Protein AF-A0A3R9KVN8-F1 (afdb_monomer_lite)

Foldseek 3Di:
DDPVLVVLLVCLQPPPDLVVSLVSLQVDPDQVSLQVSLVRHDCVVDCSNLVSSCPHPNHDPVSVVSSVVVVVVVVVD

Organism: Streptococcus oralis (NCBI:txid1303)

InterPro domains:
  IPR025369 Domain of unknown function DUF4274 [PF14096] (30-62)

Structure (mmCIF, N/CA/C/O backbone):
data_AF-A0A3R9KVN8-F1
#
_entry.id   AF-A0A3R9KVN8-F1
#
loop_
_atom_site.group_PDB
_atom_site.id
_atom_site.type_symbol
_atom_site.label_atom_id
_atom_site.label_alt_id
_atom_site.label_comp_id
_atom_site.label_asym_id
_atom_site.label_entity_id
_atom_site.label_seq_id
_atom_site.pdbx_PDB_ins_code
_atom_site.Cartn_x
_atom_site.Cartn_y
_atom_site.Cartn_z
_atom_site.occupancy
_atom_site.B_iso_or_equiv
_atom_site.auth_seq_id
_atom_site.auth_comp_id
_atom_site.auth_asym_id
_atom_site.auth_atom_id
_atom_site.pdbx_PDB_model_num
ATOM 1 N N . MET A 1 1 ? -11.286 -11.522 3.392 1.00 78.00 1 MET A N 1
ATOM 2 C CA . MET A 1 1 ? -11.424 -10.055 3.314 1.00 78.00 1 MET A CA 1
ATOM 3 C C . MET A 1 1 ? -12.857 -9.712 2.947 1.00 78.00 1 MET A C 1
ATOM 5 O O . MET A 1 1 ? -13.417 -10.437 2.132 1.00 78.00 1 MET A O 1
ATOM 9 N N . ASP A 1 2 ? -13.467 -8.693 3.554 1.00 90.44 2 ASP A N 1
ATOM 10 C CA . ASP A 1 2 ? -14.818 -8.255 3.174 1.00 90.44 2 ASP A CA 1
ATOM 11 C C . ASP A 1 2 ? -14.801 -7.284 1.976 1.00 90.44 2 ASP A C 1
ATOM 13 O O . ASP A 1 2 ? -13.753 -6.767 1.582 1.00 90.44 2 ASP A O 1
ATOM 17 N N . ALA A 1 3 ? -15.976 -7.051 1.385 1.00 92.25 3 ALA A N 1
ATOM 18 C CA . ALA A 1 3 ? -16.128 -6.214 0.196 1.00 92.25 3 ALA A CA 1
ATOM 19 C C . ALA A 1 3 ? -15.732 -4.744 0.425 1.00 92.25 3 ALA A C 1
ATOM 21 O O . ALA A 1 3 ? -15.263 -4.092 -0.503 1.00 92.25 3 ALA A O 1
ATOM 22 N N . THR A 1 4 ? -15.885 -4.221 1.643 1.00 91.94 4 THR A N 1
ATOM 23 C CA . THR A 1 4 ? -15.514 -2.839 1.981 1.00 91.94 4 THR A CA 1
ATOM 24 C C . THR A 1 4 ? -14.003 -2.670 1.911 1.00 91.94 4 THR A C 1
ATOM 26 O O . THR A 1 4 ? -13.520 -1.751 1.249 1.00 91.94 4 THR A O 1
ATOM 29 N N . LYS A 1 5 ? -13.257 -3.601 2.516 1.00 91.69 5 LYS A N 1
ATOM 30 C CA . LYS A 1 5 ? -11.789 -3.625 2.453 1.00 91.69 5 LYS A CA 1
ATOM 31 C C . LYS A 1 5 ? -11.285 -3.787 1.018 1.00 91.69 5 LYS A C 1
ATOM 33 O O . LYS A 1 5 ? -10.403 -3.049 0.595 1.00 91.69 5 LYS A O 1
ATOM 38 N N . LEU A 1 6 ? -11.887 -4.687 0.235 1.00 92.25 6 LEU A N 1
ATOM 39 C CA . LEU A 1 6 ? -11.531 -4.856 -1.182 1.00 92.25 6 LEU A CA 1
ATOM 40 C C . LEU A 1 6 ? -11.770 -3.581 -2.001 1.00 92.25 6 LEU A C 1
ATOM 42 O O . LEU A 1 6 ? -10.912 -3.194 -2.794 1.00 92.25 6 LEU A O 1
ATOM 46 N N . ASN A 1 7 ? -12.897 -2.900 -1.781 1.00 94.19 7 ASN A N 1
ATOM 47 C CA . ASN A 1 7 ? -13.186 -1.635 -2.451 1.00 94.19 7 ASN A CA 1
ATOM 48 C C . ASN A 1 7 ? -12.159 -0.559 -2.078 1.00 94.19 7 ASN A C 1
ATOM 50 O O . ASN A 1 7 ? -11.668 0.138 -2.965 1.00 94.19 7 ASN A O 1
ATOM 54 N N . GLN A 1 8 ? -11.779 -0.462 -0.801 1.00 94.19 8 GLN A N 1
ATOM 55 C CA . GLN A 1 8 ? -10.741 0.467 -0.353 1.00 94.19 8 GLN A CA 1
ATOM 56 C C . GLN A 1 8 ? -9.392 0.190 -1.028 1.00 94.19 8 GLN A C 1
ATOM 58 O O . GLN A 1 8 ? -8.776 1.119 -1.547 1.00 94.19 8 GLN A O 1
ATOM 63 N N . LEU A 1 9 ? -8.952 -1.070 -1.083 1.00 95.44 9 LEU A N 1
ATOM 64 C CA . LEU A 1 9 ? -7.709 -1.435 -1.770 1.00 95.44 9 LEU A CA 1
ATOM 65 C C . LEU A 1 9 ? -7.760 -1.100 -3.263 1.00 95.44 9 LEU A C 1
ATOM 67 O O . LEU A 1 9 ? -6.821 -0.509 -3.790 1.00 95.44 9 LEU A O 1
ATOM 71 N N . SER A 1 10 ? -8.871 -1.421 -3.933 1.00 95.31 10 SER A N 1
ATOM 72 C CA . SER A 1 10 ? -9.048 -1.101 -5.354 1.00 95.31 10 SER A CA 1
ATOM 73 C C . SER A 1 10 ? -8.969 0.404 -5.613 1.00 95.31 10 SER A C 1
ATOM 75 O O . SER A 1 10 ? -8.335 0.834 -6.572 1.00 95.31 10 SER A O 1
ATOM 77 N N . TYR A 1 11 ? -9.542 1.212 -4.720 1.00 95.81 11 TYR A N 1
ATOM 78 C CA . TYR A 1 11 ? -9.502 2.662 -4.833 1.00 95.81 11 TYR A CA 1
ATOM 79 C C . TYR A 1 11 ? -8.075 3.204 -4.710 1.00 95.81 11 TYR A C 1
ATOM 81 O O . TYR A 1 11 ? -7.697 4.094 -5.461 1.00 95.81 11 TYR A O 1
ATOM 89 N N . ILE A 1 12 ? -7.264 2.643 -3.807 1.00 95.81 12 ILE A N 1
ATOM 90 C CA . ILE A 1 12 ? -5.852 3.023 -3.658 1.00 95.81 12 ILE A CA 1
ATOM 91 C C . ILE A 1 12 ? -5.051 2.640 -4.910 1.00 95.81 12 ILE A C 1
ATOM 93 O O . ILE A 1 12 ? -4.291 3.465 -5.411 1.00 95.81 12 ILE A O 1
ATOM 97 N N . LEU A 1 13 ? -5.236 1.421 -5.430 1.00 95.19 13 LEU A N 1
ATOM 98 C CA . LEU A 1 13 ? -4.493 0.905 -6.589 1.00 95.19 13 LEU A CA 1
ATOM 99 C C . LEU A 1 13 ? -4.765 1.683 -7.882 1.00 95.19 13 LEU A C 1
ATOM 101 O O . LEU A 1 13 ? -3.861 1.846 -8.697 1.00 95.19 13 LEU A O 1
ATOM 105 N N . TYR A 1 14 ? -5.996 2.162 -8.060 1.00 94.81 14 TYR A N 1
ATOM 106 C CA . TYR A 1 14 ? -6.425 2.883 -9.261 1.00 94.81 14 TYR A CA 1
ATOM 107 C C . TYR A 1 14 ? -6.615 4.386 -9.032 1.00 94.81 14 TYR A C 1
ATOM 109 O O . TYR A 1 14 ? -7.204 5.062 -9.875 1.00 94.81 14 TYR A O 1
ATOM 117 N N . SER A 1 15 ? -6.145 4.924 -7.903 1.00 93.19 15 SER A N 1
ATOM 118 C CA . SER A 1 15 ? -6.212 6.362 -7.654 1.00 93.19 15 SER A CA 1
ATOM 119 C C . SER A 1 15 ? -5.353 7.111 -8.672 1.00 93.19 15 SER A C 1
ATOM 121 O O . SER A 1 15 ? -4.183 6.793 -8.872 1.00 93.19 15 SER A O 1
ATOM 123 N N . GLU A 1 16 ? -5.917 8.157 -9.276 1.00 90.88 16 GLU A N 1
ATOM 124 C CA . GLU A 1 16 ? -5.167 9.079 -10.138 1.00 90.88 16 GLU A CA 1
ATOM 125 C C . GLU A 1 16 ? -4.230 9.999 -9.331 1.00 90.88 16 GLU A C 1
ATOM 127 O O . GLU A 1 16 ? -3.385 10.687 -9.903 1.00 90.88 16 GLU A O 1
ATOM 132 N N . SER A 1 17 ? -4.370 10.035 -7.998 1.00 94.62 17 SER A N 1
ATOM 133 C CA . SER A 1 17 ? -3.585 10.890 -7.112 1.00 94.62 17 SER A CA 1
ATOM 134 C C . SER A 1 17 ? -2.765 10.075 -6.117 1.00 94.62 17 SER A C 1
ATOM 136 O O . SER A 1 17 ? -3.274 9.590 -5.105 1.00 94.62 17 SER A O 1
ATOM 138 N N . ASN A 1 18 ? -1.448 10.039 -6.325 1.00 93.56 18 ASN A N 1
ATOM 139 C CA . ASN A 1 18 ? -0.520 9.440 -5.364 1.00 93.56 18 ASN A CA 1
ATOM 140 C C . ASN A 1 18 ? -0.646 10.059 -3.964 1.00 93.56 18 ASN A C 1
ATOM 142 O O . ASN A 1 18 ? -0.563 9.350 -2.966 1.00 93.56 18 ASN A O 1
ATOM 146 N N . ALA A 1 19 ? -0.890 11.369 -3.863 1.00 95.38 19 ALA A N 1
ATOM 147 C CA . ALA A 1 19 ? -1.053 12.043 -2.575 1.00 95.38 19 ALA A CA 1
ATOM 148 C C . ALA A 1 19 ? -2.276 11.523 -1.798 1.00 95.38 19 ALA A C 1
ATOM 150 O O . ALA A 1 19 ? -2.217 11.350 -0.575 1.00 95.38 19 ALA A O 1
ATOM 151 N N . GLU A 1 20 ? -3.378 11.252 -2.500 1.00 95.38 20 GLU A N 1
ATOM 152 C CA . GLU A 1 20 ? -4.569 10.640 -1.915 1.00 95.38 20 GLU A CA 1
ATOM 153 C C . GLU A 1 20 ? -4.317 9.178 -1.536 1.00 95.38 20 GLU A C 1
ATOM 155 O O . GLU A 1 20 ? -4.600 8.786 -0.400 1.00 95.38 20 GLU A O 1
ATOM 160 N N . ALA A 1 21 ? -3.701 8.403 -2.430 1.00 95.69 21 ALA A N 1
ATOM 161 C CA . ALA A 1 21 ? -3.314 7.022 -2.163 1.00 95.69 21 ALA A CA 1
ATOM 162 C C . ALA A 1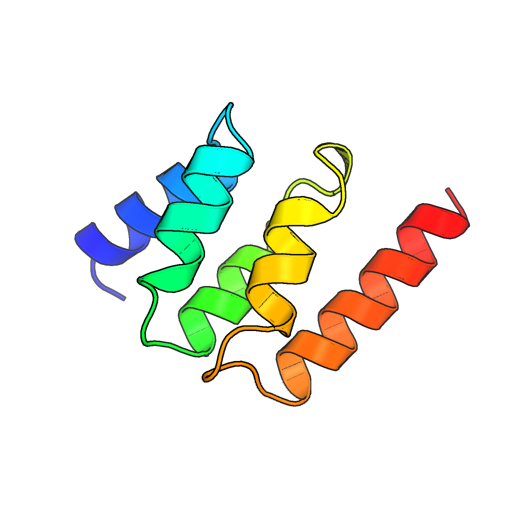 21 ? -2.412 6.914 -0.919 1.00 95.69 21 ALA A C 1
ATOM 164 O O . ALA A 1 21 ? -2.704 6.136 -0.012 1.00 95.69 21 ALA A O 1
ATOM 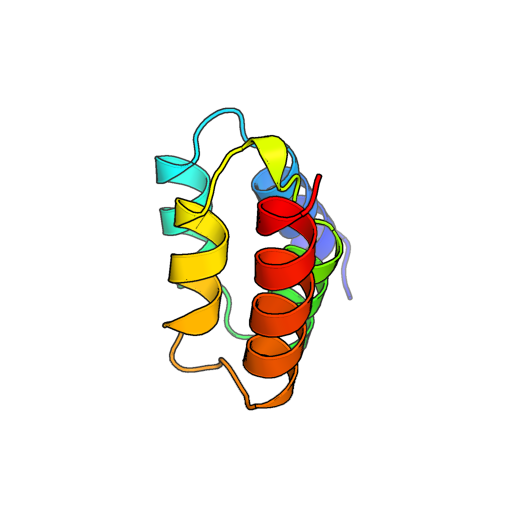165 N N . VAL A 1 22 ? -1.385 7.763 -0.793 1.00 96.12 22 VAL A N 1
ATOM 166 C CA . VAL A 1 22 ? -0.501 7.830 0.387 1.00 96.12 22 VAL A CA 1
ATOM 167 C C . VAL A 1 22 ? -1.287 8.133 1.664 1.00 96.12 22 VAL A C 1
ATOM 169 O O . VAL A 1 22 ? -1.018 7.550 2.718 1.00 96.12 22 VAL A O 1
ATOM 172 N N . LYS A 1 23 ? -2.261 9.048 1.607 1.00 96.06 23 LYS A N 1
ATOM 173 C CA . LYS A 1 23 ? -3.102 9.368 2.768 1.00 96.06 23 LYS A CA 1
ATOM 174 C C . LYS A 1 23 ? -3.925 8.157 3.209 1.00 96.06 23 LYS A C 1
ATOM 176 O O . LYS A 1 23 ? -4.051 7.928 4.410 1.00 96.06 23 LYS A O 1
ATOM 181 N N . LEU A 1 24 ? -4.458 7.393 2.260 1.00 95.50 24 LEU A N 1
ATOM 182 C CA . LEU A 1 24 ? -5.259 6.202 2.532 1.00 95.50 24 LEU A CA 1
ATOM 183 C C . LEU A 1 24 ? -4.416 5.028 3.031 1.00 95.50 24 LEU A C 1
ATOM 185 O O . LEU A 1 24 ? -4.843 4.343 3.959 1.00 95.50 24 LEU A O 1
ATOM 189 N N . VAL A 1 25 ? -3.200 4.846 2.511 1.00 94.94 25 VAL A N 1
ATOM 190 C CA . VAL A 1 25 ? -2.251 3.830 3.000 1.00 94.94 25 VAL A CA 1
ATOM 191 C C . VAL A 1 25 ? -1.998 3.985 4.499 1.00 94.94 25 VAL A C 1
ATOM 193 O O . VAL A 1 25 ? -1.982 2.998 5.221 1.00 94.94 25 VAL A O 1
ATOM 196 N N . LYS A 1 26 ? -1.886 5.220 5.003 1.00 92.88 26 LYS A N 1
ATOM 197 C CA . LYS A 1 26 ? -1.685 5.493 6.441 1.00 92.88 26 LYS A CA 1
ATOM 198 C C . LYS A 1 26 ? -2.856 5.079 7.338 1.00 92.88 26 LYS A C 1
ATOM 200 O O . LYS A 1 26 ? -2.707 5.089 8.555 1.00 92.88 26 LYS A O 1
ATOM 205 N N . SER A 1 27 ? -4.026 4.803 6.761 1.00 92.81 27 SER A N 1
ATOM 206 C CA . SER A 1 27 ? -5.207 4.342 7.502 1.00 92.81 27 SER A CA 1
ATOM 207 C C . SER A 1 27 ? -5.347 2.820 7.540 1.00 92.81 27 SER A C 1
ATOM 209 O O . SER A 1 27 ? -6.254 2.324 8.202 1.00 92.81 27 SER A O 1
ATOM 211 N N . ILE A 1 28 ? -4.470 2.088 6.846 1.00 93.19 28 ILE A N 1
ATOM 212 C CA . ILE A 1 28 ? -4.489 0.626 6.805 1.00 93.19 28 ILE A CA 1
ATOM 213 C C . ILE A 1 28 ? -3.925 0.070 8.108 1.00 93.19 28 ILE A C 1
ATOM 215 O O . ILE A 1 28 ? -2.848 0.450 8.558 1.00 93.19 28 ILE A O 1
ATOM 219 N N . ASP A 1 29 ? -4.642 -0.867 8.713 1.00 90.56 29 ASP A N 1
ATOM 220 C CA . ASP A 1 29 ? -4.262 -1.487 9.980 1.00 90.56 29 ASP A CA 1
ATOM 221 C C . ASP A 1 29 ? -3.704 -2.909 9.818 1.00 90.56 29 ASP A C 1
ATOM 223 O O . ASP A 1 29 ? -3.141 -3.456 10.765 1.00 90.56 29 ASP A O 1
ATOM 227 N N . SER A 1 30 ? -3.779 -3.484 8.617 1.00 91.00 30 SER A N 1
ATOM 228 C CA . SER A 1 30 ? -3.369 -4.858 8.329 1.00 91.00 30 SER A CA 1
ATOM 229 C C . SER A 1 30 ? -2.119 -4.928 7.450 1.00 91.00 30 SER A C 1
ATOM 231 O O . SER A 1 30 ? -2.018 -4.262 6.423 1.00 91.00 30 SER A O 1
ATOM 233 N N . GLU A 1 31 ? -1.170 -5.785 7.825 1.00 89.56 31 GLU A N 1
ATOM 234 C CA . GLU A 1 31 ? -0.004 -6.105 6.995 1.00 89.56 31 GLU A CA 1
ATOM 235 C C . GLU A 1 31 ? -0.405 -6.753 5.661 1.00 89.56 31 GLU A C 1
ATOM 237 O O . GLU A 1 31 ? 0.122 -6.372 4.618 1.00 89.56 31 GLU A O 1
ATOM 242 N N . ASP A 1 32 ? -1.365 -7.682 5.677 1.00 90.62 32 ASP A N 1
ATOM 243 C CA . ASP A 1 32 ? -1.837 -8.373 4.470 1.00 90.62 32 ASP A CA 1
ATOM 244 C C . ASP A 1 32 ? -2.374 -7.373 3.433 1.00 90.62 32 ASP A C 1
ATOM 246 O O . ASP A 1 32 ? -2.136 -7.511 2.234 1.00 90.62 32 ASP A O 1
ATOM 250 N N . GLU A 1 33 ? -3.056 -6.322 3.897 1.00 92.94 33 GLU A N 1
ATOM 251 C CA . GLU A 1 33 ? -3.529 -5.213 3.061 1.00 92.94 33 GLU A CA 1
ATOM 252 C C . GLU A 1 33 ? -2.374 -4.446 2.417 1.00 92.94 33 GLU A C 1
ATOM 254 O O . GLU A 1 33 ? -2.390 -4.200 1.210 1.00 92.94 33 GLU A O 1
ATOM 259 N N . LEU A 1 34 ? -1.352 -4.105 3.204 1.00 93.31 34 LEU A N 1
ATOM 260 C CA . LEU A 1 34 ? -0.153 -3.425 2.712 1.00 93.31 34 LEU A CA 1
ATOM 261 C C . LEU A 1 34 ? 0.597 -4.273 1.681 1.00 93.31 34 LEU A C 1
ATOM 263 O O . LEU A 1 34 ? 1.080 -3.738 0.683 1.00 93.31 34 LEU A O 1
ATOM 267 N N . PHE A 1 35 ? 0.676 -5.586 1.903 1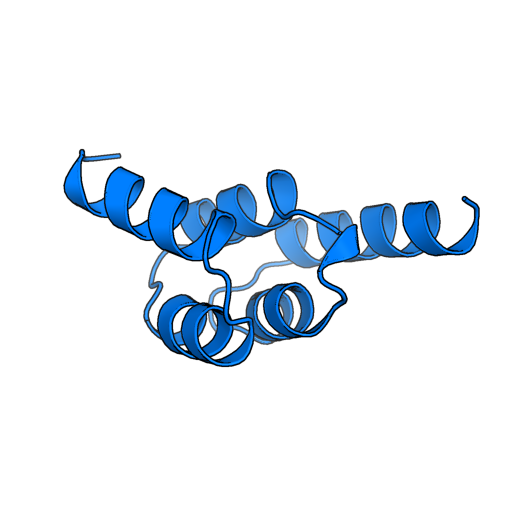.00 90.38 35 PHE A N 1
ATOM 268 C CA . PHE A 1 35 ? 1.313 -6.510 0.973 1.00 90.38 35 PHE A CA 1
ATOM 269 C C . PHE A 1 35 ? 0.544 -6.595 -0.350 1.00 90.38 35 PHE A C 1
ATOM 271 O O . PHE A 1 35 ? 1.152 -6.454 -1.408 1.00 90.38 35 PHE A O 1
ATOM 278 N N . VAL A 1 36 ? -0.787 -6.739 -0.308 1.00 91.50 36 VAL A N 1
ATOM 279 C CA . VAL A 1 36 ? -1.632 -6.752 -1.517 1.00 91.50 36 VAL A CA 1
ATOM 280 C C . VAL A 1 36 ? -1.483 -5.458 -2.315 1.00 91.50 36 VAL A C 1
ATOM 282 O O . VAL A 1 36 ? -1.383 -5.518 -3.542 1.00 91.50 36 VAL A O 1
ATOM 285 N N . LEU A 1 37 ? -1.437 -4.303 -1.641 1.00 93.56 37 LEU A N 1
ATOM 286 C CA . LEU A 1 37 ? -1.192 -3.030 -2.317 1.00 93.56 37 LEU A CA 1
ATOM 287 C C . LEU A 1 37 ? 0.152 -3.025 -3.030 1.00 93.56 37 LEU A C 1
ATOM 289 O O . LEU A 1 37 ? 0.205 -2.670 -4.199 1.00 93.56 37 LEU A O 1
ATOM 293 N N . LEU A 1 38 ? 1.222 -3.418 -2.342 1.00 91.88 38 LEU A N 1
ATOM 294 C CA . LEU A 1 38 ? 2.569 -3.384 -2.900 1.00 91.88 38 LEU A CA 1
ATOM 295 C C . LEU A 1 38 ? 2.741 -4.358 -4.077 1.00 91.88 38 LEU A C 1
ATOM 297 O O . LEU A 1 38 ? 3.395 -4.014 -5.057 1.00 91.88 38 LEU A O 1
ATOM 301 N N . ASP A 1 39 ? 2.135 -5.542 -3.990 1.00 90.00 39 ASP A N 1
ATOM 302 C CA . ASP A 1 39 ? 2.202 -6.595 -5.012 1.00 90.00 39 ASP A CA 1
ATOM 303 C C . ASP A 1 39 ? 1.437 -6.228 -6.297 1.00 90.00 39 ASP A C 1
ATOM 305 O O . ASP A 1 39 ? 1.825 -6.624 -7.392 1.00 90.00 39 ASP A O 1
ATOM 309 N N . ASN A 1 40 ? 0.373 -5.425 -6.179 1.00 91.94 40 ASN A N 1
ATOM 310 C CA . ASN A 1 40 ? -0.491 -5.042 -7.305 1.00 91.94 40 ASN A CA 1
ATOM 311 C C . ASN A 1 40 ? -0.304 -3.587 -7.757 1.00 91.94 40 ASN A C 1
ATOM 313 O O . ASN A 1 40 ? -1.003 -3.128 -8.662 1.00 91.94 40 ASN A O 1
ATOM 317 N N . TYR A 1 41 ? 0.597 -2.839 -7.119 1.00 92.50 41 TYR A N 1
ATOM 318 C CA . TYR A 1 41 ? 0.811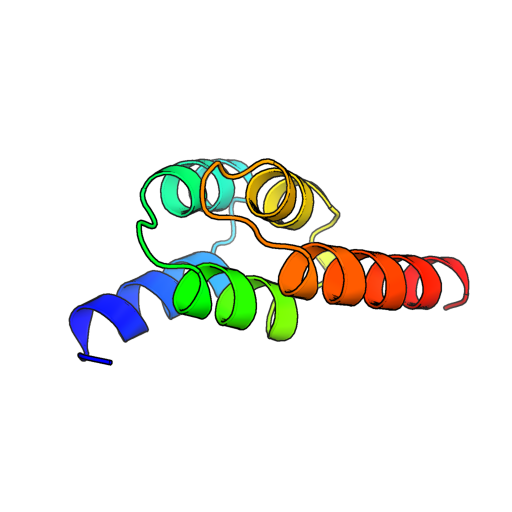 -1.430 -7.418 1.00 92.50 41 TYR A CA 1
ATOM 319 C C . TYR A 1 41 ? 1.345 -1.230 -8.842 1.00 92.50 41 TYR A C 1
ATOM 321 O O . TYR A 1 41 ? 2.242 -1.943 -9.294 1.00 92.50 41 TYR A O 1
ATOM 329 N N . ASN A 1 42 ? 0.830 -0.213 -9.540 1.00 91.38 42 ASN A N 1
ATOM 330 C CA . ASN A 1 42 ? 1.380 0.200 -10.824 1.00 91.38 42 ASN A CA 1
ATOM 331 C C . ASN A 1 42 ? 2.697 0.963 -10.621 1.00 91.38 42 ASN A C 1
ATOM 333 O O . ASN A 1 42 ? 2.688 2.157 -10.325 1.00 91.38 42 ASN A O 1
ATOM 337 N N . TRP A 1 43 ? 3.828 0.287 -10.810 1.00 88.69 43 TRP A N 1
ATOM 338 C CA . TRP A 1 43 ? 5.163 0.859 -10.600 1.00 88.69 43 TRP A CA 1
ATOM 339 C C . TRP A 1 43 ? 5.493 2.043 -11.524 1.00 88.69 43 TRP A C 1
ATOM 341 O O . TRP A 1 43 ? 6.340 2.863 -11.163 1.00 88.69 43 TRP A O 1
ATOM 351 N N . ASP A 1 44 ? 4.770 2.210 -12.637 1.00 89.31 44 ASP A N 1
ATOM 352 C CA . ASP A 1 44 ? 4.880 3.390 -13.507 1.00 89.31 44 ASP A CA 1
ATOM 353 C C . ASP A 1 44 ? 4.392 4.681 -12.822 1.00 89.31 44 ASP A C 1
ATOM 355 O O . ASP A 1 44 ? 4.791 5.781 -13.207 1.00 89.31 44 ASP A O 1
ATOM 359 N N . ASN A 1 45 ? 3.583 4.572 -11.758 1.00 89.38 45 ASN A N 1
ATOM 360 C CA . ASN A 1 45 ? 3.109 5.717 -10.972 1.00 89.38 45 ASN A CA 1
ATOM 361 C C . ASN A 1 45 ? 4.184 6.268 -10.008 1.00 89.38 45 ASN A C 1
ATOM 363 O O . ASN A 1 45 ? 3.916 7.184 -9.228 1.00 89.38 45 ASN A O 1
ATOM 367 N N . GLY A 1 46 ? 5.409 5.733 -10.040 1.00 90.56 46 GLY A N 1
ATOM 368 C CA . GLY A 1 46 ? 6.522 6.168 -9.197 1.00 90.56 46 GLY A CA 1
ATOM 369 C C . GLY A 1 46 ? 6.472 5.602 -7.774 1.00 90.56 46 GLY A C 1
ATOM 370 O O . GLY A 1 46 ? 5.656 4.747 -7.447 1.00 90.56 46 GLY A O 1
ATOM 371 N N . PHE A 1 47 ? 7.375 6.066 -6.906 1.00 91.56 47 PHE A N 1
ATOM 372 C CA . PHE A 1 47 ? 7.677 5.384 -5.637 1.00 91.56 47 PHE A CA 1
ATOM 373 C C . PHE A 1 47 ? 6.976 5.950 -4.396 1.00 91.56 47 PHE A C 1
ATOM 375 O O . PHE A 1 47 ? 7.114 5.369 -3.328 1.00 91.56 47 PHE A O 1
ATOM 382 N N . GLU A 1 48 ? 6.204 7.033 -4.502 1.00 93.94 48 GLU A N 1
ATOM 383 C CA . GLU A 1 48 ? 5.621 7.720 -3.334 1.00 93.94 48 GLU A CA 1
ATOM 384 C C . GLU A 1 48 ? 4.702 6.814 -2.497 1.00 93.94 48 GLU A C 1
ATOM 386 O O . GLU A 1 48 ? 4.792 6.784 -1.268 1.00 93.94 48 GLU A O 1
ATOM 391 N N . VAL A 1 49 ? 3.832 6.045 -3.159 1.00 93.62 49 VAL A N 1
ATOM 392 C CA . VAL A 1 49 ? 2.908 5.111 -2.498 1.00 93.62 49 VAL A CA 1
ATOM 393 C C . VAL A 1 49 ? 3.661 3.897 -1.926 1.00 93.62 49 VAL A C 1
ATOM 395 O O . VAL A 1 49 ? 3.502 3.634 -0.731 1.00 93.62 49 VAL A O 1
ATOM 398 N N . PRO A 1 50 ? 4.536 3.198 -2.682 1.00 92.62 50 PRO A N 1
ATOM 399 C CA . PRO A 1 50 ? 5.405 2.160 -2.125 1.00 92.62 50 PRO A CA 1
ATOM 400 C C . PRO A 1 50 ? 6.255 2.627 -0.937 1.00 92.62 50 PRO A C 1
ATOM 402 O O . PRO A 1 50 ? 6.390 1.901 0.048 1.00 92.62 50 PRO A O 1
ATOM 405 N N . GLU A 1 51 ? 6.789 3.850 -0.981 1.00 93.19 51 GLU A N 1
ATOM 406 C CA . GLU A 1 51 ? 7.559 4.428 0.122 1.00 93.19 51 GLU A CA 1
ATOM 407 C C . GLU A 1 51 ? 6.692 4.671 1.364 1.00 93.19 51 GLU A C 1
ATOM 409 O O . GLU A 1 51 ? 7.145 4.455 2.490 1.00 93.19 51 GLU A O 1
ATOM 414 N N . ALA A 1 52 ? 5.428 5.061 1.196 1.00 94.38 52 ALA A N 1
ATOM 415 C CA . ALA A 1 52 ? 4.488 5.153 2.312 1.00 94.38 52 ALA A CA 1
ATOM 416 C C . ALA A 1 52 ? 4.167 3.777 2.920 1.00 94.38 52 ALA A C 1
ATOM 418 O O . ALA A 1 52 ? 4.035 3.676 4.140 1.00 94.38 52 ALA A O 1
ATOM 419 N N . ILE A 1 53 ? 4.087 2.728 2.093 1.00 93.00 53 ILE A N 1
ATOM 420 C CA . ILE A 1 53 ? 3.849 1.348 2.541 1.00 93.00 53 ILE A CA 1
ATOM 421 C C . ILE A 1 53 ? 5.035 0.830 3.366 1.00 93.00 53 ILE A C 1
ATOM 423 O O . ILE A 1 53 ? 4.834 0.331 4.472 1.00 93.00 53 ILE A O 1
ATOM 427 N N . ILE A 1 54 ? 6.276 0.980 2.886 1.00 91.44 54 ILE A N 1
ATOM 428 C CA . ILE A 1 54 ? 7.456 0.456 3.604 1.00 91.44 54 ILE A CA 1
ATOM 429 C C . ILE A 1 54 ? 7.748 1.195 4.914 1.00 91.44 54 ILE A C 1
ATOM 431 O O . ILE A 1 54 ? 8.320 0.604 5.827 1.00 91.44 54 ILE A O 1
ATOM 435 N N . ASN A 1 55 ? 7.350 2.466 5.012 1.00 91.00 55 ASN A N 1
ATOM 436 C CA . ASN A 1 55 ? 7.486 3.279 6.222 1.00 91.00 55 ASN A CA 1
ATOM 437 C C . ASN A 1 55 ? 6.282 3.142 7.174 1.00 91.00 55 ASN A C 1
ATOM 439 O O . ASN A 1 55 ? 6.227 3.821 8.201 1.00 91.00 55 ASN A O 1
ATOM 443 N N . HIS A 1 56 ? 5.301 2.298 6.841 1.00 93.44 56 HIS A N 1
ATOM 444 C CA . HIS A 1 56 ? 4.124 2.081 7.671 1.00 93.44 56 HIS A CA 1
ATOM 445 C C . HIS A 1 56 ? 4.494 1.325 8.965 1.00 93.44 56 HIS A C 1
ATOM 447 O O . HIS A 1 56 ? 5.266 0.369 8.902 1.00 93.44 56 HIS A O 1
ATOM 453 N N . PRO A 1 57 ? 3.937 1.672 10.145 1.00 90.00 57 PRO A N 1
ATOM 454 C CA . PRO A 1 57 ? 4.259 0.990 11.407 1.00 90.00 57 PRO A CA 1
ATOM 455 C C . PRO A 1 57 ? 3.931 -0.511 11.409 1.00 90.00 57 PRO A C 1
ATOM 457 O O . PRO A 1 57 ? 4.565 -1.272 12.132 1.00 90.00 57 PRO A O 1
ATOM 460 N N . ASN A 1 58 ? 2.969 -0.931 10.583 1.00 88.94 58 ASN A N 1
ATOM 461 C CA . ASN A 1 58 ? 2.584 -2.338 10.406 1.00 88.94 58 ASN A CA 1
ATOM 462 C C . ASN A 1 58 ? 3.326 -3.028 9.245 1.00 88.94 58 ASN A C 1
ATOM 464 O O . ASN A 1 58 ? 2.933 -4.110 8.821 1.00 88.94 58 ASN A O 1
ATOM 468 N N . C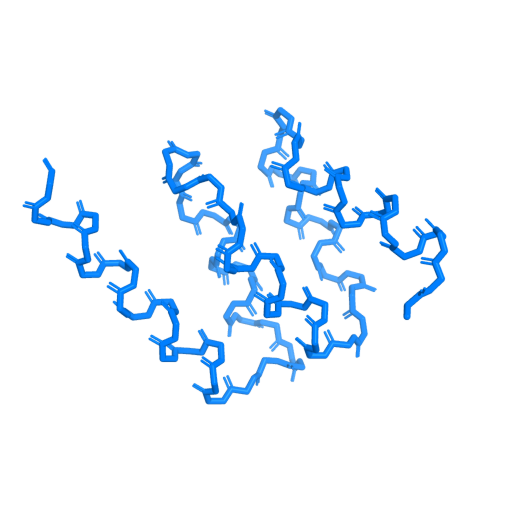YS A 1 59 ? 4.362 -2.396 8.688 1.00 84.75 59 CYS A N 1
ATOM 469 C CA . CYS A 1 59 ? 5.211 -2.998 7.668 1.00 84.75 59 CYS A CA 1
ATOM 470 C C . CYS A 1 59 ? 6.139 -4.044 8.300 1.00 84.75 59 CYS A C 1
ATOM 472 O O . CYS A 1 59 ? 6.790 -3.783 9.314 1.00 84.75 59 CYS A O 1
ATOM 474 N N . THR A 1 60 ? 6.242 -5.218 7.679 1.00 82.56 60 THR A N 1
ATOM 475 C CA . THR A 1 60 ? 7.167 -6.276 8.096 1.00 82.56 60 THR A CA 1
ATOM 476 C C . THR A 1 60 ? 8.271 -6.499 7.068 1.00 82.56 60 THR A C 1
ATOM 478 O O . THR A 1 60 ? 8.285 -5.931 5.973 1.00 82.56 60 THR A O 1
ATOM 481 N N . LEU A 1 61 ? 9.206 -7.388 7.414 1.00 74.94 61 LEU A N 1
ATOM 482 C CA . LEU A 1 61 ? 10.302 -7.797 6.541 1.00 74.94 61 LEU A CA 1
ATOM 483 C C . LEU A 1 61 ? 9.821 -8.284 5.160 1.00 74.94 61 LEU A C 1
ATOM 485 O O . LEU A 1 61 ? 10.507 -8.050 4.167 1.00 74.94 61 LEU A O 1
ATOM 489 N N . SER A 1 62 ? 8.646 -8.914 5.080 1.00 71.38 62 SER A N 1
ATOM 490 C CA . SER A 1 62 ? 8.081 -9.434 3.829 1.00 71.38 62 SER A CA 1
ATOM 491 C C . SER A 1 62 ? 7.801 -8.316 2.819 1.00 71.38 62 SER A C 1
ATOM 493 O O . SER A 1 62 ? 8.214 -8.404 1.659 1.00 71.38 62 SER A O 1
ATOM 495 N N . SER A 1 63 ? 7.186 -7.220 3.266 1.00 69.94 63 SER A N 1
ATOM 496 C CA . SER A 1 63 ? 6.899 -6.046 2.434 1.00 69.94 63 SER A CA 1
ATOM 497 C C . SER A 1 63 ? 8.184 -5.335 1.988 1.00 69.94 63 SER A C 1
ATOM 499 O O . SER A 1 63 ? 8.292 -4.894 0.844 1.00 69.94 63 SER A O 1
ATOM 501 N N . LEU A 1 64 ? 9.209 -5.295 2.846 1.00 75.44 64 LEU A N 1
ATOM 502 C CA . LEU A 1 64 ? 10.520 -4.721 2.511 1.00 75.44 64 LEU A CA 1
ATOM 503 C C . LEU A 1 64 ? 11.262 -5.514 1.423 1.00 75.44 64 LEU A C 1
ATOM 505 O O . LEU A 1 64 ? 11.906 -4.922 0.549 1.00 75.44 64 LEU A O 1
ATOM 509 N N . ILE A 1 65 ? 11.173 -6.847 1.460 1.00 76.44 65 ILE A N 1
ATOM 510 C CA . ILE A 1 65 ? 11.775 -7.721 0.443 1.00 76.44 65 ILE A CA 1
ATOM 511 C C . ILE A 1 65 ? 11.069 -7.528 -0.903 1.00 76.44 65 ILE A C 1
ATOM 513 O O . ILE A 1 65 ? 11.745 -7.362 -1.918 1.00 76.44 65 ILE A O 1
ATOM 517 N N . SER A 1 66 ? 9.733 -7.485 -0.913 1.00 73.12 66 SER A N 1
ATOM 518 C CA . SER A 1 66 ? 8.955 -7.255 -2.140 1.00 73.12 66 SER A CA 1
ATOM 519 C C . SER A 1 66 ? 9.268 -5.892 -2.776 1.00 73.12 66 SER A C 1
ATOM 521 O O . SER A 1 66 ? 9.539 -5.809 -3.978 1.00 73.12 66 SER A O 1
ATOM 523 N N . PHE A 1 67 ? 9.363 -4.832 -1.963 1.00 77.19 67 PHE A N 1
ATOM 524 C CA . PHE A 1 67 ? 9.771 -3.505 -2.433 1.00 77.19 67 PHE A CA 1
ATOM 525 C C . PHE A 1 67 ? 11.177 -3.516 -3.039 1.00 77.19 67 PHE A C 1
ATOM 527 O O . PHE A 1 67 ? 11.391 -2.963 -4.116 1.00 77.19 67 PHE A O 1
ATOM 534 N N . SER A 1 68 ? 12.135 -4.160 -2.366 1.00 75.06 68 SER A N 1
ATOM 535 C CA . SER A 1 68 ? 13.519 -4.227 -2.841 1.00 75.06 68 SER A CA 1
ATOM 536 C C . SER A 1 68 ? 13.594 -4.914 -4.204 1.00 75.06 68 SER A C 1
ATOM 538 O O . SER A 1 68 ? 14.161 -4.347 -5.133 1.00 75.06 68 SER A O 1
ATOM 540 N N . SER A 1 69 ? 12.974 -6.087 -4.353 1.00 75.94 69 SER A N 1
ATOM 541 C CA . SER A 1 69 ? 12.921 -6.830 -5.620 1.00 75.94 69 SER A CA 1
ATOM 542 C C . SER A 1 69 ? 12.305 -6.015 -6.757 1.00 75.94 69 SER A C 1
ATOM 544 O O . SER A 1 69 ? 12.869 -5.953 -7.849 1.00 75.94 69 SER A O 1
ATOM 546 N N . SER A 1 70 ? 11.183 -5.348 -6.491 1.00 75.62 70 SER A N 1
ATOM 547 C CA . SER A 1 70 ? 10.467 -4.561 -7.499 1.00 75.62 70 SER A CA 1
ATOM 548 C C . SER A 1 70 ? 11.244 -3.308 -7.904 1.00 75.62 70 SER A C 1
ATOM 550 O O . SER A 1 70 ? 11.376 -3.010 -9.088 1.00 75.62 70 SER A O 1
ATOM 552 N N . ARG A 1 71 ? 11.874 -2.626 -6.940 1.00 74.06 71 ARG A N 1
ATOM 553 C CA . ARG A 1 71 ? 12.760 -1.485 -7.201 1.00 74.06 71 ARG A CA 1
ATOM 554 C C . ARG A 1 71 ? 13.978 -1.881 -8.035 1.00 74.06 71 ARG A C 1
ATOM 556 O O . ARG A 1 71 ? 14.388 -1.111 -8.898 1.00 74.06 71 ARG A O 1
ATOM 563 N N . TRP A 1 72 ? 14.555 -3.061 -7.798 1.00 70.88 72 TRP A N 1
ATOM 564 C CA . TRP A 1 72 ? 15.622 -3.589 -8.651 1.00 70.88 72 TRP A CA 1
ATOM 565 C C . TRP A 1 72 ? 15.131 -3.825 -10.081 1.00 70.88 72 TRP A C 1
ATOM 567 O O . TRP A 1 72 ? 15.833 -3.444 -11.012 1.00 70.88 72 TRP A O 1
ATOM 577 N N . TYR A 1 73 ? 13.935 -4.391 -10.265 1.00 66.56 73 TYR A N 1
ATOM 578 C CA . TYR A 1 73 ? 1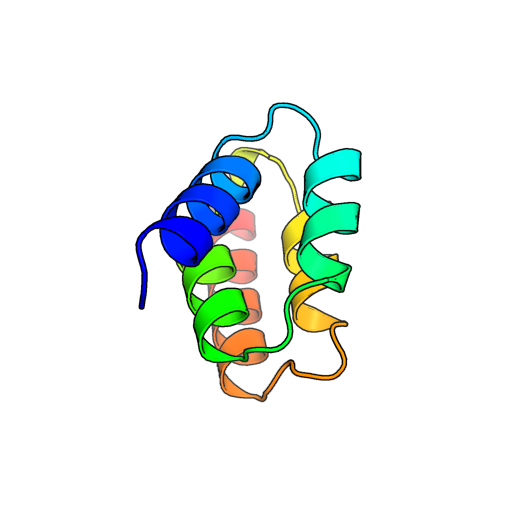3.356 -4.608 -11.594 1.00 66.56 73 TYR A CA 1
ATOM 579 C C . TYR A 1 73 ? 13.191 -3.293 -12.371 1.00 66.56 73 TYR A C 1
ATOM 581 O O . TYR A 1 73 ? 13.710 -3.187 -13.478 1.00 66.56 73 TYR A O 1
ATOM 589 N N . THR A 1 74 ? 12.601 -2.259 -11.759 1.00 63.41 74 THR A N 1
ATOM 590 C CA . THR A 1 74 ? 12.398 -0.943 -12.397 1.00 63.41 74 THR A CA 1
ATOM 591 C C . THR A 1 74 ? 13.703 -0.221 -12.767 1.00 63.41 74 THR A C 1
ATOM 593 O O . THR A 1 74 ? 13.705 0.610 -13.663 1.00 63.41 74 THR A O 1
ATOM 596 N N . ILE A 1 75 ? 14.833 -0.502 -12.102 1.00 62.34 75 ILE A N 1
ATOM 597 C CA . ILE A 1 75 ? 16.136 0.108 -12.450 1.00 62.34 75 ILE A CA 1
ATOM 598 C C . ILE A 1 75 ? 16.747 -0.523 -13.717 1.00 62.34 75 ILE A C 1
ATOM 600 O O . ILE A 1 75 ? 17.575 0.108 -14.376 1.00 62.34 75 ILE A O 1
ATOM 604 N N . PHE A 1 76 ? 16.370 -1.758 -14.060 1.00 55.78 76 PHE A N 1
ATOM 605 C CA . PHE A 1 76 ? 16.964 -2.523 -15.164 1.00 55.78 76 PHE A CA 1
ATOM 606 C C . PHE A 1 76 ? 16.056 -2.679 -16.396 1.00 55.78 76 PHE A C 1
ATOM 608 O O . PHE A 1 76 ? 16.446 -3.372 -17.339 1.00 55.78 76 PHE A O 1
ATOM 615 N N . THR A 1 77 ? 14.887 -2.038 -16.409 1.00 54.59 77 THR A N 1
ATOM 616 C CA . THR A 1 77 ? 13.937 -1.994 -17.535 1.00 54.59 77 THR A CA 1
ATOM 617 C C . THR A 1 77 ? 13.726 -0.566 -17.997 1.00 54.59 77 THR A C 1
ATOM 619 O O . THR A 1 77 ? 13.772 -0.337 -19.224 1.00 54.59 77 THR A O 1
#

pLDDT: mean 87.32, std 10.1, range [54.59, 96.12]

Secondary structure (DSSP, 8-state):
--HHHHHHHHHHHT-S-HHHHHHHHTT---HHHHHHHHHH--GGG-SHHHHHHHTSTT--HHHHHHHHHHHHHHH--

Radius of gyration: 11.76 Å; chains: 1; bounding box: 33×22×29 Å

Sequence (77 aa):
MDATKLNQLSYILYSESNAEAVKLVKSIDSEDELFVLLDNYNWDNGFEVPEAIINHPNCTLSSLISFSSSRWYTIFT